Protein AF-A0A7S2QQF7-F1 (afdb_monomer)

Sequence (157 aa):
SMPRIIRGVLKKWVRVYDSTFGPHSSVRQFATDMGVDKMAQTPANVYFGEVDPRMNNKFVTEIVSSFNRINYGQDDRIQAFVTSISLAGMAIVGDVFSVKGGNFKVPEGIIHHSVDSIRLGSRVTNVVALDSCVGDPTRFRVYHRNEDEDSNTHSDT

Nearest PDB structures (foldseek):
  2fdo-assembly1_A  TM=2.822E-01  e=2.100E+00  Archaeoglobus fulgidus DSM 4304
  6yny-assembly1_G  TM=1.575E-01  e=9.968E+00  Tetrahymena thermophila

Structure (mmCIF, N/CA/C/O backbone):
data_AF-A0A7S2QQF7-F1
#
_entry.id   AF-A0A7S2QQF7-F1
#
loop_
_atom_site.group_PDB
_atom_site.id
_atom_site.type_symbol
_atom_site.label_atom_id
_atom_site.label_alt_id
_atom_site.label_comp_id
_atom_site.label_asym_id
_atom_site.label_entity_id
_atom_site.label_seq_id
_atom_site.pdbx_PDB_ins_code
_atom_site.Cartn_x
_atom_site.Cartn_y
_atom_site.Cartn_z
_atom_site.occupancy
_atom_site.B_iso_or_equiv
_atom_site.auth_seq_id
_atom_site.auth_comp_id
_atom_site.auth_asym_id
_atom_site.auth_atom_id
_atom_site.pdbx_PDB_model_num
ATOM 1 N N . SER A 1 1 ? 16.279 -2.033 -17.493 1.00 74.00 1 SER A N 1
ATOM 2 C CA . SER A 1 1 ? 14.893 -2.016 -17.977 1.00 74.00 1 SER A CA 1
ATOM 3 C C . SER A 1 1 ? 13.959 -1.978 -16.786 1.00 74.00 1 SER A C 1
ATOM 5 O O . SER A 1 1 ? 14.256 -2.573 -15.751 1.00 74.00 1 SER A O 1
ATOM 7 N N . MET A 1 2 ? 12.831 -1.296 -16.940 1.00 79.31 2 MET A N 1
ATOM 8 C CA . MET A 1 2 ? 11.836 -1.084 -15.889 1.00 79.31 2 MET A CA 1
ATOM 9 C C . MET A 1 2 ? 11.294 -2.368 -15.241 1.00 79.31 2 MET A C 1
ATOM 11 O O . MET A 1 2 ? 11.315 -2.441 -14.012 1.00 79.31 2 MET A O 1
ATOM 15 N N . PRO A 1 3 ? 10.932 -3.433 -15.993 1.00 82.56 3 PRO A N 1
ATOM 16 C CA . PRO A 1 3 ? 10.431 -4.663 -15.373 1.00 82.56 3 PRO A CA 1
ATOM 17 C C . PRO A 1 3 ? 11.457 -5.324 -14.444 1.00 82.56 3 PRO A C 1
ATOM 19 O O . PRO A 1 3 ? 11.090 -5.937 -13.447 1.00 82.56 3 PRO A O 1
ATOM 22 N N . ARG A 1 4 ? 12.760 -5.175 -14.732 1.00 85.12 4 ARG A N 1
ATOM 23 C CA . ARG A 1 4 ? 13.837 -5.684 -13.868 1.00 85.12 4 ARG A CA 1
ATOM 24 C C . ARG A 1 4 ? 13.885 -4.940 -12.532 1.00 85.12 4 ARG A C 1
ATOM 26 O O . ARG A 1 4 ? 14.070 -5.583 -11.504 1.00 85.12 4 ARG A O 1
ATOM 33 N N . ILE A 1 5 ? 13.725 -3.614 -12.554 1.00 83.19 5 ILE A N 1
ATOM 34 C CA . ILE A 1 5 ? 13.720 -2.771 -11.349 1.00 83.19 5 ILE A CA 1
ATOM 35 C C . ILE A 1 5 ? 12.500 -3.118 -10.490 1.00 83.19 5 ILE A C 1
ATOM 37 O O . ILE A 1 5 ? 12.666 -3.475 -9.326 1.00 83.19 5 ILE A O 1
ATOM 41 N N . ILE A 1 6 ? 11.304 -3.129 -11.090 1.00 85.50 6 ILE A N 1
ATOM 42 C CA . ILE A 1 6 ? 10.045 -3.460 -10.403 1.00 85.50 6 ILE A CA 1
ATOM 43 C C . ILE A 1 6 ? 10.118 -4.860 -9.786 1.00 85.50 6 ILE A C 1
ATOM 45 O O . ILE A 1 6 ? 9.844 -5.034 -8.602 1.00 85.50 6 ILE A O 1
ATOM 49 N N . ARG A 1 7 ? 10.573 -5.867 -10.545 1.00 86.62 7 ARG A N 1
ATOM 50 C CA . ARG A 1 7 ? 10.732 -7.238 -10.034 1.00 86.62 7 ARG A CA 1
ATOM 51 C C . ARG A 1 7 ? 11.718 -7.315 -8.867 1.00 86.62 7 ARG A C 1
ATOM 53 O O . ARG A 1 7 ? 11.513 -8.106 -7.952 1.00 86.62 7 ARG A O 1
ATOM 60 N N . GLY A 1 8 ? 12.783 -6.514 -8.892 1.00 87.44 8 GLY A N 1
ATOM 61 C CA . GLY A 1 8 ? 13.729 -6.410 -7.782 1.00 87.44 8 GLY A CA 1
ATOM 62 C C . GLY A 1 8 ? 13.079 -5.861 -6.511 1.00 87.44 8 GLY A C 1
ATOM 63 O O . GLY A 1 8 ? 13.292 -6.417 -5.436 1.00 87.44 8 GLY A O 1
ATOM 64 N N . VAL A 1 9 ? 12.250 -4.822 -6.638 1.00 85.81 9 VAL A N 1
ATOM 65 C CA . VAL A 1 9 ? 11.489 -4.252 -5.514 1.00 85.81 9 VAL A CA 1
ATOM 66 C C . VAL A 1 9 ? 10.456 -5.244 -4.989 1.00 85.81 9 VAL A C 1
ATOM 68 O O . VAL A 1 9 ? 10.407 -5.471 -3.787 1.00 85.81 9 VAL A O 1
ATOM 71 N N . LEU A 1 10 ? 9.697 -5.907 -5.863 1.00 83.81 10 LEU A N 1
ATOM 72 C CA . LEU A 1 10 ? 8.701 -6.901 -5.454 1.00 83.81 10 LEU A CA 1
ATOM 73 C C . LEU A 1 10 ? 9.315 -8.075 -4.694 1.00 83.81 10 LEU A C 1
ATOM 75 O O . LEU A 1 10 ? 8.786 -8.485 -3.666 1.00 83.81 10 LEU A O 1
ATOM 79 N N . LYS A 1 11 ? 10.468 -8.581 -5.145 1.00 85.88 11 LYS A N 1
ATOM 80 C CA . LYS A 1 11 ? 11.198 -9.626 -4.414 1.00 85.88 11 LYS A CA 1
ATOM 81 C C . LYS A 1 11 ? 11.597 -9.182 -3.007 1.00 85.88 11 LYS A C 1
ATOM 83 O O . LYS A 1 11 ? 11.577 -10.000 -2.098 1.00 85.88 11 LYS A O 1
ATOM 88 N N . LYS A 1 12 ? 11.960 -7.908 -2.826 1.00 86.12 12 LYS A N 1
ATOM 89 C CA . LYS A 1 12 ? 12.246 -7.339 -1.501 1.00 86.12 12 LYS A CA 1
ATOM 90 C C . LYS A 1 12 ? 10.967 -7.184 -0.678 1.00 86.12 12 LYS A C 1
ATOM 92 O O . LYS A 1 12 ? 10.967 -7.560 0.482 1.00 86.12 12 LYS A O 1
ATOM 97 N N . TRP A 1 13 ? 9.884 -6.709 -1.292 1.00 83.25 13 TRP A N 1
ATOM 98 C CA . TRP A 1 13 ? 8.594 -6.498 -0.634 1.00 83.25 13 TRP A CA 1
ATOM 99 C C . TRP A 1 13 ? 7.966 -7.792 -0.114 1.00 83.25 13 TRP A C 1
ATOM 101 O O . TRP A 1 13 ? 7.493 -7.835 1.011 1.00 83.25 13 TRP A O 1
ATOM 111 N N . VAL A 1 14 ? 8.013 -8.880 -0.887 1.00 82.00 14 VAL A N 1
ATOM 112 C CA . VAL A 1 14 ? 7.451 -10.174 -0.459 1.00 82.00 14 VAL A CA 1
ATOM 113 C C . VAL A 1 14 ? 8.133 -10.706 0.806 1.00 82.00 14 VAL A C 1
ATOM 115 O O . VAL A 1 14 ? 7.477 -11.362 1.611 1.00 82.00 14 VAL A O 1
ATOM 118 N N . ARG A 1 15 ? 9.412 -10.370 1.038 1.00 83.25 15 ARG A N 1
ATOM 119 C CA . ARG A 1 15 ? 10.123 -10.754 2.271 1.00 83.25 15 ARG A CA 1
ATOM 120 C C . ARG A 1 15 ? 9.499 -10.155 3.527 1.00 83.25 15 ARG A C 1
ATOM 122 O O . ARG A 1 15 ? 9.709 -10.712 4.589 1.00 83.25 15 ARG A O 1
ATOM 129 N N . VAL A 1 16 ? 8.715 -9.082 3.421 1.00 83.44 16 VAL A N 1
ATOM 130 C CA . VAL A 1 16 ? 8.013 -8.491 4.572 1.00 83.44 16 VAL A CA 1
ATOM 131 C C . VAL A 1 16 ? 7.034 -9.479 5.214 1.00 83.44 16 VAL A C 1
ATOM 133 O O . VAL A 1 16 ? 6.786 -9.397 6.411 1.00 83.44 16 VAL A O 1
ATOM 136 N N . TYR A 1 17 ? 6.507 -10.433 4.443 1.00 79.44 17 TYR A N 1
ATOM 137 C CA . TYR A 1 17 ? 5.614 -11.477 4.952 1.00 79.44 17 TYR A CA 1
ATOM 138 C C . TYR A 1 17 ? 6.355 -12.697 5.514 1.00 79.44 17 TYR A C 1
ATOM 140 O O . TYR A 1 17 ? 5.716 -13.616 6.023 1.00 79.44 17 TYR A O 1
ATOM 148 N N . ASP A 1 18 ? 7.685 -12.732 5.422 1.00 81.94 18 ASP A N 1
ATOM 149 C CA . ASP A 1 18 ? 8.484 -13.760 6.075 1.00 81.94 18 ASP A CA 1
ATOM 150 C C . ASP A 1 18 ? 8.500 -13.491 7.586 1.00 81.94 18 ASP A C 1
ATOM 152 O O . ASP A 1 18 ? 8.846 -12.395 8.032 1.00 81.94 18 ASP A O 1
ATOM 156 N N . SER A 1 19 ? 8.162 -14.503 8.390 1.00 70.69 19 SER A N 1
ATOM 157 C CA . SER A 1 19 ? 8.188 -14.417 9.856 1.00 70.69 19 SER A CA 1
ATOM 158 C C . SER A 1 19 ? 9.553 -13.999 10.417 1.00 70.69 19 SER A C 1
ATOM 160 O O . SER A 1 19 ? 9.625 -13.470 11.523 1.00 70.69 19 SER A O 1
ATOM 162 N N . THR A 1 20 ? 10.632 -14.216 9.659 1.00 77.69 20 THR A N 1
ATOM 163 C CA . THR A 1 20 ? 11.998 -13.822 10.027 1.00 77.69 20 THR A CA 1
ATOM 164 C C . THR A 1 20 ? 12.308 -12.349 9.761 1.00 77.69 20 THR A C 1
ATOM 166 O O . THR A 1 20 ? 13.295 -11.844 10.292 1.00 77.69 20 THR A O 1
ATOM 169 N N . PHE A 1 21 ? 11.483 -11.642 8.978 1.00 80.94 21 PHE A N 1
ATOM 170 C CA . PHE A 1 21 ? 11.673 -10.215 8.705 1.00 80.94 21 PHE A CA 1
ATOM 171 C C . PHE A 1 21 ? 11.307 -9.347 9.916 1.00 80.94 21 PHE A C 1
ATOM 173 O O . PHE A 1 21 ? 11.919 -8.308 10.132 1.00 80.94 21 PHE A O 1
ATOM 180 N N . GLY A 1 22 ? 10.385 -9.825 10.755 1.00 75.81 22 GLY A N 1
ATOM 181 C CA . GLY A 1 22 ? 10.141 -9.291 12.092 1.00 75.81 22 GLY A CA 1
ATOM 182 C C . GLY A 1 22 ? 9.533 -7.878 12.151 1.00 75.81 22 GLY A C 1
ATOM 183 O O . GLY A 1 22 ? 9.408 -7.166 11.149 1.00 75.81 22 GLY A O 1
ATOM 184 N N . PRO A 1 23 ? 9.095 -7.451 13.346 1.00 82.44 23 PRO A N 1
ATOM 185 C CA . PRO A 1 23 ? 8.610 -6.095 13.565 1.00 82.44 23 PRO A CA 1
ATOM 186 C C . PRO A 1 23 ? 9.766 -5.089 13.519 1.00 82.44 23 PRO A C 1
ATOM 188 O O . PRO A 1 23 ? 10.875 -5.376 13.963 1.00 82.44 23 PRO A O 1
ATOM 191 N N . HIS A 1 24 ? 9.489 -3.879 13.035 1.00 85.31 24 HIS A N 1
ATOM 192 C CA . HIS A 1 24 ? 10.469 -2.794 12.972 1.00 85.31 24 HIS A CA 1
ATOM 193 C C . HIS A 1 24 ? 10.048 -1.651 13.891 1.00 85.31 24 HIS A C 1
ATOM 195 O O . HIS A 1 24 ? 8.869 -1.311 13.976 1.00 85.31 24 HIS A O 1
ATOM 201 N N . SER A 1 25 ? 11.022 -1.027 14.553 1.00 84.94 25 SER A N 1
ATOM 202 C CA . SER A 1 25 ? 10.768 0.078 15.489 1.00 84.94 25 SER A CA 1
ATOM 203 C C . SER A 1 25 ? 10.483 1.412 14.789 1.00 84.94 25 SER A C 1
ATOM 205 O O . SER A 1 25 ? 9.966 2.345 15.399 1.00 84.94 25 SER A O 1
ATOM 207 N N . SER A 1 26 ? 10.826 1.523 13.501 1.00 88.44 26 SER A N 1
ATOM 208 C CA . SER A 1 26 ? 10.590 2.722 12.700 1.00 88.44 26 SER A CA 1
ATOM 209 C C . SER A 1 26 ? 10.517 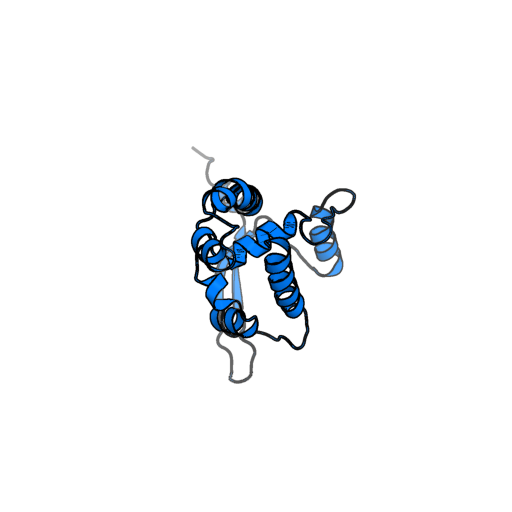2.418 11.204 1.00 88.44 26 SER A C 1
ATOM 211 O O . SER A 1 26 ? 11.091 1.444 10.714 1.00 88.44 26 SER A O 1
ATOM 213 N N . VAL A 1 27 ? 9.876 3.322 10.458 1.00 86.56 27 VAL A N 1
ATOM 214 C CA . VAL A 1 27 ? 9.810 3.274 8.986 1.00 86.56 27 VAL A CA 1
ATOM 215 C C . VAL A 1 27 ? 11.203 3.347 8.352 1.00 86.56 27 VAL A C 1
ATOM 217 O O . VAL A 1 27 ? 11.447 2.711 7.331 1.00 86.56 27 VAL A O 1
ATOM 220 N N . ARG A 1 28 ? 12.135 4.094 8.961 1.00 87.94 28 ARG A N 1
ATOM 221 C CA . ARG A 1 28 ? 13.520 4.186 8.479 1.00 87.94 28 ARG A CA 1
ATOM 222 C C . ARG A 1 28 ? 14.229 2.842 8.602 1.00 87.94 28 ARG A C 1
ATOM 224 O O . ARG A 1 28 ? 14.787 2.382 7.620 1.00 87.94 28 ARG A O 1
ATOM 231 N N . GLN A 1 29 ? 14.152 2.206 9.772 1.00 88.44 29 GLN A N 1
ATOM 232 C CA . GLN A 1 29 ? 14.749 0.886 9.980 1.00 88.44 29 GLN A CA 1
ATOM 233 C C . GLN A 1 29 ? 14.199 -0.126 8.965 1.00 88.44 29 GLN A C 1
ATOM 235 O O . GLN A 1 29 ? 14.963 -0.804 8.293 1.00 88.44 29 GLN A O 1
ATOM 240 N N . PHE A 1 30 ? 12.880 -0.133 8.763 1.00 89.56 30 PHE A N 1
ATOM 241 C CA . PHE A 1 30 ? 12.229 -0.962 7.749 1.00 89.56 30 PHE A CA 1
ATOM 242 C C . PHE A 1 30 ? 12.750 -0.711 6.323 1.00 89.56 30 PHE A C 1
ATOM 244 O O . PHE A 1 30 ? 13.043 -1.653 5.586 1.00 89.56 30 PHE A O 1
ATOM 251 N N . ALA A 1 31 ? 12.898 0.554 5.917 1.00 89.19 31 ALA A N 1
ATOM 252 C CA . ALA A 1 31 ? 13.424 0.897 4.596 1.00 89.19 31 ALA A CA 1
ATOM 253 C C . ALA A 1 31 ? 14.890 0.462 4.418 1.00 89.19 31 ALA A C 1
ATOM 255 O O . ALA A 1 31 ? 15.260 0.002 3.328 1.00 89.19 31 ALA A O 1
ATOM 256 N N . THR A 1 32 ? 15.691 0.552 5.482 1.00 90.50 32 THR A N 1
ATOM 257 C CA . THR A 1 32 ? 17.076 0.071 5.525 1.00 90.50 32 THR A CA 1
ATOM 258 C C . THR A 1 32 ? 17.165 -1.439 5.418 1.00 90.50 32 THR A C 1
ATOM 260 O O . THR A 1 32 ? 17.874 -1.939 4.543 1.00 90.50 32 THR A O 1
ATOM 263 N N . ASP A 1 33 ? 16.382 -2.172 6.201 1.00 89.06 33 ASP A N 1
ATOM 264 C CA . ASP A 1 33 ? 16.420 -3.636 6.232 1.00 89.06 33 ASP A CA 1
ATOM 265 C C . ASP A 1 33 ? 15.888 -4.253 4.923 1.00 89.06 33 ASP A C 1
ATOM 267 O O . ASP A 1 33 ? 16.381 -5.279 4.441 1.00 89.06 33 ASP A O 1
ATOM 271 N N . MET A 1 34 ? 14.950 -3.574 4.251 1.00 88.19 34 MET A N 1
ATOM 272 C CA . MET A 1 34 ? 14.542 -3.913 2.881 1.00 88.19 34 MET A CA 1
ATOM 273 C C . MET A 1 34 ? 15.560 -3.487 1.806 1.00 88.19 34 MET A C 1
ATOM 275 O O . MET A 1 34 ? 15.462 -3.912 0.647 1.00 88.19 34 MET A O 1
ATOM 279 N N . GLY A 1 35 ? 16.522 -2.625 2.139 1.00 90.25 35 GLY A N 1
ATOM 280 C CA . GLY A 1 35 ? 17.480 -2.049 1.199 1.00 90.25 35 GLY A CA 1
ATOM 281 C C . GLY A 1 35 ? 16.810 -1.174 0.137 1.00 90.25 35 GLY A C 1
ATOM 282 O O . GLY A 1 35 ? 17.123 -1.299 -1.054 1.00 90.25 35 GLY A O 1
ATOM 283 N N . VAL A 1 36 ? 15.838 -0.351 0.541 1.00 91.06 36 VAL A N 1
ATOM 284 C CA . VAL A 1 36 ? 15.094 0.579 -0.330 1.00 91.06 36 VAL A CA 1
ATOM 285 C C . VAL A 1 36 ? 15.209 2.042 0.103 1.00 91.06 36 VAL A C 1
ATOM 287 O O . VAL A 1 36 ? 14.547 2.885 -0.493 1.00 91.06 36 VAL A O 1
ATOM 290 N N . ASP A 1 37 ? 16.066 2.373 1.073 1.00 92.88 37 ASP A N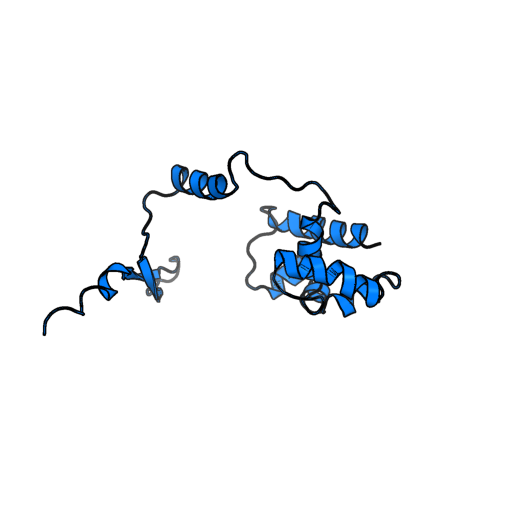 1
ATOM 291 C CA . ASP A 1 37 ? 16.232 3.737 1.606 1.00 92.88 37 ASP A CA 1
ATOM 292 C C . ASP A 1 37 ? 16.316 4.821 0.534 1.00 92.88 37 ASP A C 1
ATOM 294 O O . ASP A 1 37 ? 15.550 5.782 0.558 1.00 92.88 37 ASP A O 1
ATOM 298 N N . LYS A 1 38 ? 17.211 4.643 -0.447 1.00 93.06 38 LYS A N 1
ATOM 299 C CA . LYS A 1 38 ? 17.376 5.614 -1.535 1.00 93.06 38 LYS A CA 1
ATOM 300 C C . LYS A 1 38 ? 16.067 5.795 -2.310 1.00 93.06 38 LYS A C 1
ATOM 302 O O . LYS A 1 38 ? 15.660 6.913 -2.585 1.00 93.06 38 LYS A O 1
ATOM 307 N N . MET A 1 39 ? 15.358 4.708 -2.606 1.00 93.19 39 MET A N 1
ATOM 308 C CA . MET A 1 39 ? 14.074 4.771 -3.313 1.00 93.19 39 MET A CA 1
ATOM 309 C C . MET A 1 39 ? 12.970 5.420 -2.476 1.00 93.19 39 MET A C 1
ATOM 311 O O . MET A 1 39 ? 12.092 6.079 -3.026 1.00 93.19 39 MET A O 1
ATOM 315 N N . ALA A 1 40 ? 12.995 5.213 -1.160 1.00 93.00 40 ALA A N 1
ATOM 316 C CA . ALA A 1 40 ? 12.037 5.789 -0.226 1.00 93.00 40 ALA A CA 1
ATOM 317 C C . ALA A 1 40 ? 12.276 7.290 0.012 1.00 93.00 40 ALA A C 1
ATOM 319 O O . ALA A 1 40 ? 11.379 7.976 0.487 1.00 93.00 40 ALA A O 1
ATOM 320 N N . GLN A 1 41 ? 13.459 7.808 -0.324 1.00 93.38 41 GLN A N 1
ATOM 321 C CA . GLN A 1 41 ? 13.837 9.209 -0.105 1.00 93.38 41 GLN A CA 1
ATOM 322 C C . GLN A 1 41 ? 13.966 10.021 -1.402 1.00 93.38 41 GLN A C 1
ATOM 324 O O . GLN A 1 41 ? 14.020 11.247 -1.350 1.00 93.38 41 GLN A O 1
ATOM 329 N N . THR A 1 42 ? 14.006 9.372 -2.569 1.00 94.56 42 THR A N 1
ATOM 330 C CA . THR A 1 42 ? 14.187 10.039 -3.866 1.00 94.56 42 THR A CA 1
ATOM 331 C C . THR A 1 42 ? 12.894 10.010 -4.694 1.00 94.56 42 THR A C 1
ATOM 333 O O . THR A 1 42 ? 12.291 8.940 -4.826 1.00 94.56 42 THR A O 1
ATOM 336 N N . PRO A 1 43 ? 12.470 11.141 -5.293 1.00 93.75 43 PRO A N 1
ATOM 337 C CA . PRO A 1 43 ? 11.376 11.176 -6.267 1.00 93.75 43 PRO A CA 1
ATOM 338 C C . PRO A 1 43 ? 11.593 10.209 -7.438 1.00 93.75 43 PRO A C 1
ATOM 340 O O . PRO A 1 43 ? 12.730 9.969 -7.854 1.00 93.75 43 PRO A O 1
ATOM 343 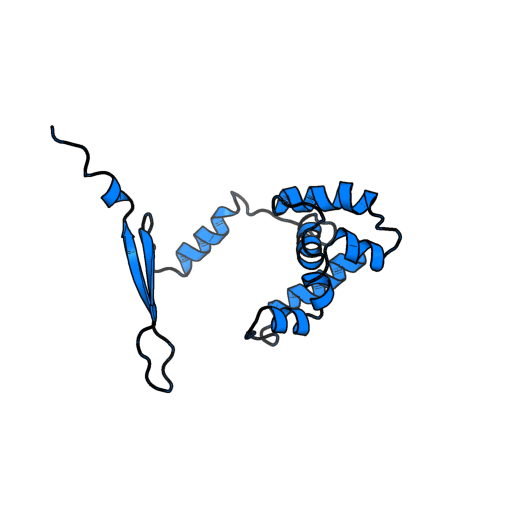N N . ALA A 1 44 ? 10.514 9.652 -7.988 1.00 91.56 44 ALA A N 1
ATOM 344 C CA . ALA A 1 44 ? 10.598 8.631 -9.032 1.00 91.56 44 ALA A CA 1
ATOM 345 C C . ALA A 1 44 ? 11.253 9.138 -10.322 1.00 91.56 44 ALA A C 1
ATOM 347 O O . ALA A 1 44 ? 12.098 8.442 -10.888 1.00 91.56 44 ALA A O 1
ATOM 348 N N . ASN A 1 45 ? 10.916 10.355 -10.752 1.00 89.19 45 ASN A N 1
ATOM 349 C CA . ASN A 1 45 ? 11.525 11.005 -11.915 1.00 89.19 45 ASN A CA 1
ATOM 350 C C . ASN A 1 45 ? 13.049 11.165 -11.797 1.00 89.19 45 ASN A C 1
ATOM 352 O O . ASN A 1 45 ? 13.761 10.961 -12.777 1.00 89.19 45 ASN A O 1
ATOM 356 N N . VAL A 1 46 ? 13.560 11.439 -10.597 1.00 91.31 46 VAL A N 1
ATOM 357 C CA . VAL A 1 46 ? 15.002 11.520 -10.334 1.00 91.31 46 VAL A CA 1
ATOM 358 C C . VAL A 1 46 ? 15.616 10.122 -10.276 1.00 91.31 46 VAL A C 1
ATOM 360 O O . VAL A 1 46 ? 16.526 9.806 -11.041 1.00 91.31 46 VAL A O 1
ATOM 363 N N . TYR A 1 47 ? 15.096 9.252 -9.407 1.00 91.94 47 TYR A N 1
ATOM 364 C CA . TYR A 1 47 ? 15.694 7.941 -9.150 1.00 91.94 47 TYR A CA 1
ATOM 365 C C . TYR A 1 47 ? 15.772 7.078 -10.414 1.00 91.94 47 TYR A C 1
ATOM 367 O O . TYR A 1 47 ? 16.778 6.419 -10.671 1.00 91.94 47 TYR A O 1
ATOM 375 N N . PHE A 1 48 ? 14.712 7.059 -11.219 1.00 88.56 48 PHE A N 1
ATOM 376 C CA . PHE A 1 48 ? 14.676 6.225 -12.413 1.00 88.56 48 PHE A CA 1
ATOM 377 C C . PHE A 1 48 ? 15.584 6.731 -13.530 1.00 88.56 48 PHE A C 1
ATOM 379 O O . PHE A 1 48 ? 16.218 5.902 -14.186 1.00 88.56 48 PHE A O 1
ATOM 386 N N . GLY A 1 49 ? 15.710 8.052 -13.688 1.00 86.94 49 GLY A N 1
ATOM 387 C CA . GLY A 1 49 ? 16.676 8.647 -14.609 1.00 86.94 49 GLY A CA 1
ATOM 388 C C . GLY A 1 49 ? 18.124 8.314 -14.236 1.00 86.94 49 GLY A C 1
ATOM 389 O O . GLY A 1 49 ? 18.934 8.038 -15.118 1.00 86.94 49 GLY A O 1
ATOM 390 N N . GLU A 1 50 ? 18.442 8.255 -12.936 1.00 89.19 50 GLU A N 1
ATOM 391 C CA . GLU A 1 50 ? 19.767 7.841 -12.447 1.00 89.19 50 GLU A CA 1
ATOM 392 C C . GLU A 1 50 ? 20.061 6.351 -12.687 1.00 89.19 50 GLU A C 1
ATOM 394 O O . GLU A 1 50 ? 21.200 5.973 -12.957 1.00 89.19 50 GLU A O 1
ATOM 399 N N . VAL A 1 51 ? 19.052 5.483 -12.551 1.00 87.12 51 VAL A N 1
ATOM 400 C CA . VAL A 1 51 ? 19.238 4.021 -12.584 1.00 87.12 51 VAL A CA 1
ATOM 401 C C . VAL A 1 51 ? 19.230 3.445 -14.003 1.00 87.12 51 VAL A C 1
ATOM 403 O O . VAL A 1 51 ? 19.871 2.419 -14.254 1.00 87.12 51 VAL A O 1
ATOM 406 N N . ASP A 1 52 ? 18.501 4.050 -14.939 1.00 85.19 52 ASP A N 1
ATOM 407 C CA . ASP A 1 52 ? 18.486 3.629 -16.341 1.00 85.19 52 ASP A CA 1
ATOM 408 C C . ASP A 1 52 ? 18.301 4.860 -17.246 1.00 85.19 52 ASP A C 1
ATOM 410 O O . ASP A 1 52 ? 17.192 5.382 -17.321 1.00 85.19 52 ASP A O 1
ATOM 414 N N . PRO A 1 53 ? 19.328 5.294 -18.003 1.00 81.50 53 PRO A N 1
ATOM 415 C CA . PRO A 1 53 ? 19.231 6.463 -18.886 1.00 81.50 53 PRO A CA 1
ATOM 416 C C . PRO A 1 53 ? 18.113 6.380 -19.939 1.00 81.50 53 PRO A C 1
ATOM 418 O O . PRO A 1 53 ? 17.710 7.393 -20.507 1.00 81.50 53 PRO A O 1
ATOM 421 N N . ARG A 1 54 ? 17.592 5.174 -20.218 1.00 79.44 54 ARG A N 1
ATOM 422 C CA . ARG A 1 54 ? 16.440 4.969 -21.116 1.00 79.44 54 ARG A CA 1
ATOM 423 C C . ARG A 1 54 ? 15.108 5.358 -20.474 1.00 79.44 54 ARG A C 1
ATOM 425 O O . ARG A 1 54 ? 14.143 5.594 -21.193 1.00 79.44 54 ARG A O 1
ATOM 432 N N . MET A 1 55 ? 15.039 5.427 -19.146 1.00 79.88 55 MET A N 1
ATOM 433 C CA . MET A 1 55 ? 13.897 5.951 -18.391 1.00 79.88 55 MET A CA 1
ATOM 434 C C . MET A 1 55 ? 14.017 7.473 -18.302 1.00 79.88 55 MET A C 1
ATOM 436 O O . MET A 1 55 ? 14.100 8.051 -17.223 1.00 79.88 55 MET A O 1
ATOM 440 N N . ASN A 1 56 ? 14.072 8.115 -19.469 1.00 74.75 56 ASN A N 1
ATOM 441 C CA . ASN A 1 56 ? 14.144 9.565 -19.558 1.00 74.75 56 ASN A CA 1
ATOM 442 C C . ASN A 1 56 ? 12.888 10.218 -18.951 1.00 74.75 56 ASN A C 1
ATOM 444 O O . ASN A 1 56 ? 11.838 9.582 -18.812 1.00 74.75 56 ASN A O 1
ATOM 448 N N . ASN A 1 57 ? 12.990 11.510 -18.630 1.00 75.12 57 ASN A N 1
ATOM 449 C CA . ASN A 1 57 ? 11.906 12.258 -17.991 1.00 75.12 57 ASN A CA 1
ATOM 450 C C . ASN A 1 57 ? 10.581 12.151 -18.752 1.00 75.12 57 ASN A C 1
ATOM 452 O O . ASN A 1 57 ? 9.540 12.056 -18.122 1.00 75.12 57 ASN A O 1
ATOM 456 N N . LYS A 1 58 ? 10.600 12.093 -20.089 1.00 82.62 58 LYS A N 1
ATOM 457 C CA . LYS A 1 58 ? 9.370 11.975 -20.880 1.00 82.62 58 LYS A CA 1
ATOM 458 C C . LYS A 1 58 ? 8.652 10.650 -20.623 1.00 82.62 58 LYS A C 1
ATOM 460 O O . LYS A 1 58 ? 7.457 10.653 -20.354 1.00 82.62 58 LYS A O 1
ATOM 465 N N . PHE A 1 59 ? 9.381 9.531 -20.647 1.00 80.44 59 PHE A N 1
ATOM 466 C CA . PHE A 1 59 ? 8.806 8.227 -20.323 1.00 80.44 59 PHE A CA 1
ATOM 467 C C . PHE A 1 59 ? 8.212 8.230 -18.909 1.00 80.44 59 PHE A C 1
ATOM 469 O O . PHE A 1 59 ? 7.090 7.771 -18.706 1.00 80.44 59 PHE A O 1
ATOM 476 N N . VAL A 1 60 ? 8.966 8.732 -17.925 1.00 80.12 60 VAL A N 1
ATOM 477 C CA . VAL A 1 60 ? 8.516 8.735 -16.528 1.00 80.12 60 VAL A CA 1
ATOM 478 C C . VAL A 1 60 ? 7.283 9.628 -16.369 1.00 80.12 60 VAL A C 1
ATOM 480 O O . VAL A 1 60 ? 6.254 9.183 -15.867 1.00 80.12 60 VAL A O 1
ATOM 483 N N . THR A 1 61 ? 7.316 10.842 -16.901 1.00 83.12 61 THR A N 1
ATOM 484 C CA . THR A 1 61 ? 6.199 11.771 -16.773 1.00 83.12 61 THR A CA 1
ATOM 485 C C . THR A 1 61 ? 4.937 11.285 -17.487 1.00 83.12 61 THR A C 1
ATOM 487 O O . THR A 1 61 ? 3.856 11.425 -16.924 1.00 83.12 61 THR A O 1
ATOM 490 N N . GLU A 1 62 ? 5.028 10.684 -18.676 1.00 84.50 62 GLU A N 1
ATOM 491 C CA . GLU A 1 62 ? 3.839 10.265 -19.438 1.00 84.50 62 GLU A CA 1
ATOM 492 C C . GLU A 1 62 ? 3.280 8.915 -18.966 1.00 84.50 62 GLU A C 1
ATOM 494 O O . GLU A 1 62 ? 2.075 8.764 -18.750 1.00 84.50 62 GLU A O 1
ATOM 499 N N . ILE A 1 63 ? 4.151 7.923 -18.777 1.00 84.81 63 ILE A N 1
ATOM 500 C CA . ILE A 1 63 ? 3.734 6.555 -18.463 1.00 84.81 63 ILE A CA 1
ATOM 501 C C . ILE A 1 63 ? 3.589 6.390 -16.954 1.00 84.81 63 ILE A C 1
ATOM 503 O O . ILE A 1 63 ? 2.525 6.017 -16.470 1.00 84.81 63 ILE A O 1
ATOM 507 N N . VAL A 1 64 ? 4.628 6.710 -16.185 1.00 85.69 64 VAL A N 1
ATOM 508 C CA . VAL A 1 64 ? 4.662 6.421 -14.745 1.00 85.69 64 VAL A CA 1
ATOM 509 C C . VAL A 1 64 ? 3.684 7.303 -13.963 1.00 85.69 64 VAL A C 1
ATOM 511 O O . VAL A 1 64 ? 2.966 6.784 -13.105 1.00 85.69 64 VAL A O 1
ATOM 514 N N . SER A 1 65 ? 3.564 8.594 -14.298 1.00 90.19 65 SER A N 1
ATOM 515 C CA . SER A 1 65 ? 2.569 9.468 -13.652 1.00 90.19 65 SER A CA 1
ATOM 516 C C . SER A 1 65 ? 1.138 8.976 -13.849 1.00 90.19 65 SER A C 1
ATOM 518 O O . SER A 1 65 ? 0.326 9.103 -12.938 1.00 90.19 65 SER A O 1
ATOM 520 N N . SER A 1 66 ? 0.811 8.410 -15.015 1.00 88.62 66 SER A N 1
ATOM 521 C CA . SER A 1 66 ? -0.538 7.901 -15.292 1.00 88.62 66 SER A CA 1
ATOM 522 C C . SER A 1 66 ? -0.922 6.796 -14.305 1.00 88.62 66 SER A C 1
ATOM 524 O O . SER A 1 66 ? -2.023 6.805 -13.757 1.00 88.62 66 SER A O 1
ATOM 526 N N . PHE A 1 67 ? 0.010 5.898 -13.984 1.00 88.00 67 PHE A N 1
ATOM 527 C CA . PHE A 1 67 ? -0.233 4.822 -13.019 1.00 88.00 67 PHE A CA 1
ATOM 528 C C . PHE A 1 67 ? -0.264 5.306 -11.580 1.00 88.00 67 PHE A C 1
ATOM 530 O O . PHE A 1 67 ? -1.124 4.886 -10.809 1.00 88.00 67 PHE A O 1
ATOM 537 N N . ASN A 1 68 ? 0.620 6.234 -11.221 1.00 91.81 68 ASN A N 1
ATOM 538 C CA . ASN A 1 68 ? 0.574 6.853 -9.900 1.00 91.81 68 ASN A CA 1
ATOM 539 C C . ASN A 1 68 ? -0.746 7.599 -9.667 1.00 91.81 68 ASN A C 1
ATOM 541 O O . ASN A 1 68 ? -1.286 7.539 -8.564 1.00 91.81 68 ASN A O 1
ATOM 545 N N . ARG A 1 69 ? -1.326 8.223 -10.699 1.00 92.69 69 ARG A N 1
ATOM 546 C CA . ARG A 1 69 ? -2.639 8.874 -10.598 1.00 92.69 69 ARG A CA 1
ATOM 547 C C . ARG A 1 69 ? -3.769 7.871 -10.411 1.00 92.69 69 ARG A C 1
ATOM 549 O O . ARG A 1 69 ? -4.646 8.124 -9.595 1.00 92.69 69 ARG A O 1
ATOM 556 N N . ILE A 1 70 ? -3.725 6.740 -11.114 1.00 89.38 70 ILE A N 1
ATOM 557 C CA . ILE A 1 70 ? -4.724 5.671 -10.974 1.00 89.38 70 ILE A CA 1
ATOM 558 C C . ILE A 1 70 ? -4.686 5.056 -9.568 1.00 89.38 70 ILE A C 1
ATOM 560 O O . ILE A 1 70 ? -5.738 4.856 -8.971 1.00 89.38 70 ILE A O 1
ATOM 564 N N . ASN A 1 71 ? -3.496 4.776 -9.027 1.00 89.06 71 ASN A N 1
ATOM 565 C CA . ASN A 1 71 ? -3.364 4.112 -7.725 1.00 89.06 71 ASN A CA 1
ATOM 566 C C . ASN A 1 71 ? -3.468 5.071 -6.531 1.00 89.06 71 ASN A C 1
ATOM 568 O O . ASN A 1 71 ? -4.022 4.707 -5.497 1.00 89.06 71 ASN A O 1
ATOM 572 N N . TYR A 1 72 ? -2.905 6.275 -6.649 1.00 92.06 72 TYR A N 1
ATOM 573 C CA . TYR A 1 72 ? -2.651 7.159 -5.507 1.00 92.06 72 TYR A CA 1
ATOM 574 C C . TYR A 1 72 ? -3.070 8.616 -5.737 1.00 92.06 72 TYR A C 1
ATOM 576 O O . TYR A 1 72 ? -2.909 9.438 -4.840 1.00 92.06 72 TYR A O 1
ATOM 584 N N . GLY A 1 73 ? -3.577 8.977 -6.921 1.00 93.19 73 GLY A N 1
ATOM 585 C CA . GLY A 1 73 ? -3.928 10.366 -7.241 1.00 93.19 73 GLY A CA 1
ATOM 586 C C . GLY A 1 73 ? -2.729 11.324 -7.302 1.00 93.19 73 GLY A C 1
ATOM 587 O O . GLY A 1 73 ? -2.916 12.537 -7.254 1.00 93.19 73 GLY A O 1
ATOM 588 N N . GLN A 1 74 ? -1.502 10.802 -7.404 1.00 92.69 74 GLN A N 1
ATOM 589 C CA . GLN A 1 74 ? -0.252 11.574 -7.384 1.00 92.69 74 GLN A CA 1
ATOM 590 C C . GLN A 1 74 ? 0.538 11.396 -8.689 1.00 92.69 74 GLN A C 1
ATOM 592 O O . GLN A 1 74 ? 0.304 10.454 -9.439 1.00 92.69 74 GLN A O 1
ATOM 597 N N . ASP A 1 75 ? 1.452 12.318 -8.993 1.00 92.06 75 ASP A N 1
ATOM 598 C CA . ASP A 1 75 ? 2.294 12.272 -10.196 1.00 92.06 75 ASP A CA 1
ATOM 599 C C . ASP A 1 75 ? 3.630 11.526 -9.962 1.00 92.06 75 ASP A C 1
ATOM 601 O O . ASP A 1 75 ? 3.776 10.729 -9.030 1.00 92.06 75 ASP A O 1
ATOM 605 N N . ASP A 1 76 ? 4.609 11.727 -10.846 1.00 88.81 76 ASP A N 1
ATOM 606 C CA . ASP A 1 76 ? 5.948 11.129 -10.785 1.00 88.81 76 ASP A CA 1
ATOM 607 C C . ASP A 1 76 ? 6.898 11.775 -9.757 1.00 88.81 76 ASP A C 1
ATOM 609 O O . ASP A 1 76 ? 8.056 11.356 -9.638 1.00 88.81 76 ASP A O 1
ATOM 613 N N . ARG A 1 77 ? 6.426 12.760 -8.980 1.00 92.31 77 ARG A N 1
ATOM 614 C CA . ARG A 1 77 ? 7.194 13.385 -7.890 1.00 92.31 77 ARG A CA 1
ATOM 615 C C . ARG A 1 77 ? 7.066 12.643 -6.562 1.00 92.31 77 ARG A C 1
ATOM 617 O O . ARG A 1 77 ? 7.808 12.946 -5.628 1.00 92.31 77 ARG A O 1
ATOM 624 N N . ILE A 1 78 ? 6.164 11.664 -6.472 1.00 94.44 78 ILE A N 1
ATOM 625 C CA . ILE A 1 78 ? 6.130 10.721 -5.350 1.00 94.44 78 ILE A CA 1
ATOM 626 C C . ILE A 1 78 ? 7.431 9.898 -5.304 1.00 94.44 78 ILE A C 1
ATOM 628 O O . ILE A 1 78 ? 8.157 9.758 -6.291 1.00 94.44 78 ILE A O 1
ATOM 632 N N . GLN A 1 79 ? 7.732 9.328 -4.143 1.00 94.81 79 GLN A N 1
ATOM 633 C CA . GLN A 1 79 ? 8.918 8.518 -3.900 1.00 94.81 79 GLN A CA 1
ATOM 634 C C . GLN A 1 79 ? 9.001 7.331 -4.879 1.00 94.81 79 GLN A C 1
ATOM 636 O O . GLN A 1 79 ? 8.007 6.653 -5.176 1.00 94.81 79 GLN A O 1
ATOM 641 N N . ALA A 1 80 ? 10.212 7.035 -5.352 1.00 92.62 80 ALA A N 1
ATOM 642 C CA . ALA A 1 80 ? 10.485 5.968 -6.315 1.00 92.62 80 ALA A CA 1
ATOM 643 C C . ALA A 1 80 ? 10.074 4.582 -5.800 1.00 92.62 80 ALA A C 1
ATOM 645 O O . ALA A 1 80 ? 9.684 3.707 -6.580 1.00 92.62 80 ALA A O 1
ATOM 646 N N . PHE A 1 81 ? 10.134 4.384 -4.481 1.00 92.19 81 PHE A N 1
ATOM 647 C CA . PHE A 1 81 ? 9.661 3.163 -3.843 1.00 92.19 81 PHE A CA 1
ATOM 648 C C . PHE A 1 81 ? 8.154 2.968 -4.045 1.00 92.19 81 PHE A C 1
ATOM 650 O O . PHE A 1 81 ? 7.748 1.944 -4.589 1.00 92.19 81 PHE A O 1
ATOM 657 N N . VAL A 1 82 ? 7.337 3.973 -3.714 1.00 91.00 82 VAL A N 1
ATOM 658 C CA . VAL A 1 82 ? 5.871 3.914 -3.870 1.00 91.00 82 VAL A CA 1
ATOM 659 C C . VAL A 1 82 ? 5.485 3.751 -5.336 1.00 91.00 82 VAL A C 1
ATOM 661 O O . VAL A 1 82 ? 4.646 2.924 -5.682 1.00 91.00 82 VAL A O 1
ATOM 664 N N . THR A 1 83 ? 6.178 4.459 -6.223 1.00 91.31 83 THR A N 1
ATOM 665 C CA . THR A 1 83 ? 5.990 4.306 -7.668 1.00 91.31 83 THR A CA 1
ATOM 666 C C . THR A 1 83 ? 6.285 2.883 -8.147 1.00 91.31 83 THR A C 1
ATOM 668 O O . THR A 1 83 ? 5.580 2.346 -8.996 1.00 91.31 83 THR A O 1
ATOM 671 N N . SER A 1 84 ? 7.302 2.224 -7.593 1.00 89.81 84 SER A N 1
ATOM 672 C CA . SER A 1 84 ? 7.608 0.836 -7.957 1.00 89.81 84 SER A CA 1
ATOM 673 C C . SER A 1 84 ? 6.496 -0.132 -7.538 1.00 89.81 84 SER A C 1
ATOM 675 O O . SER A 1 84 ? 6.253 -1.106 -8.248 1.00 89.81 84 SER A O 1
ATOM 677 N N . ILE A 1 85 ? 5.798 0.153 -6.432 1.00 87.75 85 ILE A N 1
ATOM 678 C CA . ILE A 1 85 ? 4.603 -0.589 -6.003 1.00 87.75 85 ILE A CA 1
ATOM 679 C C . ILE A 1 85 ? 3.408 -0.280 -6.919 1.00 87.75 85 ILE A C 1
ATOM 681 O O . ILE A 1 85 ? 2.745 -1.209 -7.374 1.00 87.75 85 ILE A O 1
ATOM 685 N N . SER A 1 86 ? 3.194 0.990 -7.284 1.00 88.75 86 SER A N 1
ATOM 686 C CA . SER A 1 86 ? 2.177 1.415 -8.265 1.00 88.75 86 SER A CA 1
ATOM 687 C C . SER A 1 86 ? 2.279 0.625 -9.577 1.00 88.75 86 SER A C 1
ATOM 689 O O . SER A 1 86 ? 1.299 0.070 -10.074 1.00 88.75 86 SER A O 1
ATOM 691 N N . LEU A 1 87 ? 3.500 0.510 -10.111 1.00 87.12 87 LEU A N 1
ATOM 692 C CA . LEU A 1 87 ? 3.775 -0.174 -11.376 1.00 87.12 87 LEU A CA 1
ATOM 693 C C . LEU A 1 87 ? 3.664 -1.705 -11.278 1.00 87.12 87 LEU A C 1
ATOM 695 O O . LEU A 1 87 ? 3.477 -2.372 -12.296 1.00 87.12 87 LEU A O 1
ATOM 699 N N . ALA A 1 88 ? 3.768 -2.285 -10.079 1.00 82.62 88 ALA A N 1
ATOM 700 C CA . ALA A 1 88 ? 3.547 -3.716 -9.891 1.00 82.62 88 ALA A CA 1
ATOM 701 C C . ALA A 1 88 ? 2.085 -4.112 -10.148 1.00 82.62 88 ALA A C 1
ATOM 703 O O . ALA A 1 88 ? 1.833 -5.152 -10.753 1.00 82.62 88 ALA A O 1
ATOM 704 N N . GLY A 1 89 ? 1.134 -3.253 -9.766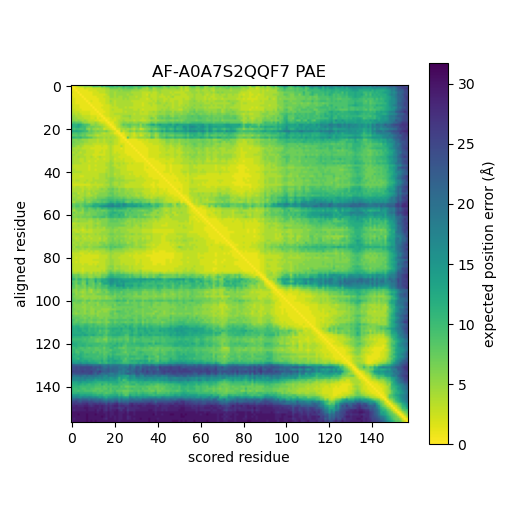 1.00 73.44 89 GLY A N 1
ATOM 705 C CA . GLY A 1 89 ? -0.303 -3.460 -9.980 1.00 73.44 89 GLY A CA 1
ATOM 706 C C . GLY A 1 89 ? -0.749 -3.402 -11.445 1.00 73.44 89 GLY A C 1
ATOM 707 O O . GLY A 1 89 ? -1.917 -3.612 -11.742 1.00 73.44 89 GLY A O 1
ATOM 708 N N . MET A 1 90 ? 0.161 -3.136 -12.380 1.00 73.75 90 MET A N 1
ATOM 709 C CA . MET A 1 90 ? -0.148 -3.082 -13.808 1.00 73.75 90 MET A CA 1
ATOM 710 C C . MET A 1 90 ? -0.033 -4.423 -14.542 1.00 73.75 90 MET A C 1
ATOM 712 O O . MET A 1 90 ? -0.083 -4.447 -15.770 1.00 73.75 90 MET A O 1
ATOM 716 N N . ALA A 1 91 ? 0.242 -5.520 -13.834 1.00 66.00 91 ALA A N 1
ATOM 717 C CA . ALA A 1 91 ? 0.614 -6.797 -14.449 1.00 66.00 91 A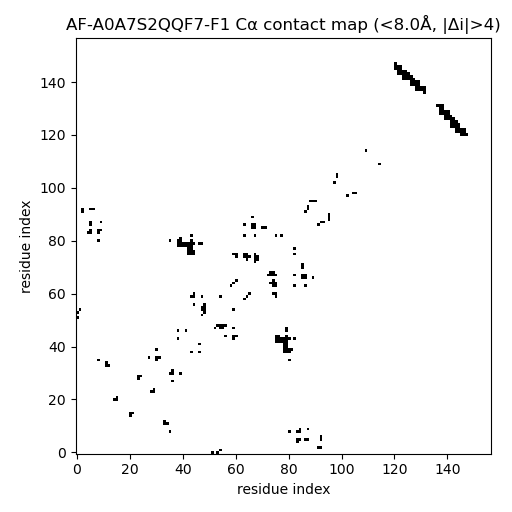LA A CA 1
ATOM 718 C C . ALA A 1 91 ? 1.864 -6.719 -15.364 1.00 66.00 91 ALA A C 1
ATOM 720 O O . ALA A 1 91 ? 2.126 -7.607 -16.171 1.00 66.00 91 ALA A O 1
ATOM 721 N N . ILE A 1 92 ? 2.712 -5.684 -15.209 1.00 68.56 92 ILE A N 1
ATOM 722 C CA . ILE A 1 92 ? 4.061 -5.670 -15.817 1.00 68.56 92 ILE A CA 1
ATOM 723 C C . ILE A 1 92 ? 4.901 -6.818 -15.229 1.00 68.56 92 ILE A C 1
ATOM 725 O O . ILE A 1 92 ? 5.798 -7.363 -15.882 1.00 68.56 92 ILE A O 1
ATOM 729 N N . VAL A 1 93 ? 4.634 -7.170 -13.967 1.00 66.31 93 VAL A N 1
ATOM 730 C CA . VAL A 1 93 ? 5.262 -8.284 -13.262 1.00 66.31 93 VAL A CA 1
ATOM 731 C C .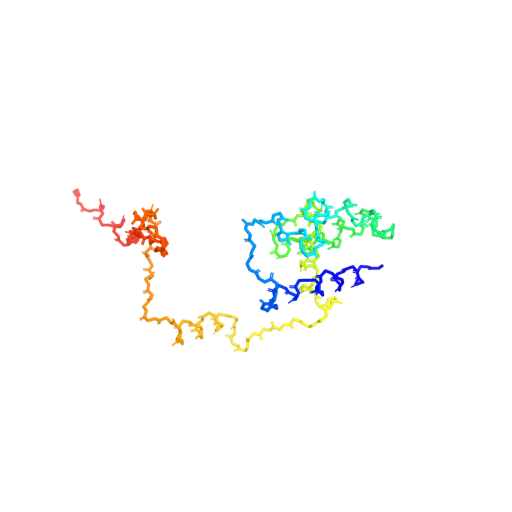 VAL A 1 93 ? 4.188 -9.055 -12.491 1.00 66.31 93 VAL A C 1
ATOM 733 O O . VAL A 1 93 ? 3.817 -8.651 -11.396 1.00 66.31 93 VAL A O 1
ATOM 736 N N . GLY A 1 94 ? 3.742 -10.183 -13.050 1.00 71.88 94 GLY A N 1
ATOM 737 C CA . GLY A 1 94 ? 2.711 -11.047 -12.458 1.00 71.88 94 GLY A CA 1
ATOM 738 C C . GLY A 1 94 ? 1.303 -10.723 -12.955 1.00 71.88 94 GLY A C 1
ATOM 739 O O . GLY A 1 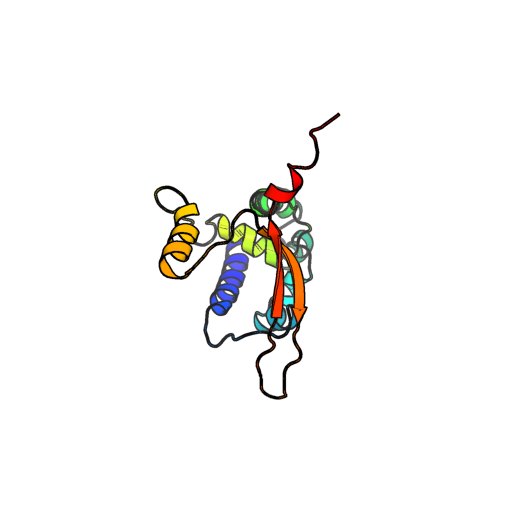94 ? 1.146 -9.901 -13.852 1.00 71.88 94 GLY A O 1
ATOM 740 N N . ASP A 1 95 ? 0.300 -11.364 -12.357 1.00 81.06 95 ASP A N 1
ATOM 741 C CA . ASP A 1 95 ? -1.112 -11.196 -12.705 1.00 81.06 95 ASP A CA 1
ATOM 742 C C . ASP A 1 95 ? -1.858 -10.434 -11.606 1.00 81.06 95 ASP A C 1
ATOM 744 O O . ASP A 1 95 ? -1.587 -10.597 -10.414 1.00 81.06 95 ASP A O 1
ATOM 748 N N . VAL A 1 96 ? -2.833 -9.623 -12.011 1.00 83.38 96 VAL A N 1
ATOM 749 C CA . VAL A 1 96 ? -3.823 -9.036 -11.102 1.00 83.38 96 VAL A CA 1
ATOM 750 C C . VAL A 1 96 ? -5.115 -9.835 -11.172 1.00 83.38 96 VAL A C 1
ATOM 752 O O . VAL A 1 96 ? -5.481 -10.351 -12.226 1.00 83.38 96 VAL A O 1
ATOM 755 N N . PHE A 1 97 ? -5.823 -9.931 -10.051 1.00 88.94 97 PHE A N 1
ATOM 756 C CA . PHE A 1 97 ? -7.085 -10.657 -9.979 1.00 88.94 97 PHE A CA 1
ATOM 757 C C . PHE A 1 97 ? -8.139 -9.857 -9.218 1.00 88.94 97 PHE A C 1
ATOM 759 O O . PHE A 1 97 ? -7.835 -8.951 -8.441 1.00 88.94 97 PHE A O 1
ATOM 766 N N . SER A 1 98 ? -9.397 -10.220 -9.441 1.00 92.19 98 SER A N 1
ATOM 767 C CA . SER A 1 98 ? -10.535 -9.738 -8.670 1.00 92.19 98 SER A CA 1
ATOM 768 C C . SER A 1 98 ? -11.291 -10.919 -8.078 1.00 92.19 98 SER A C 1
ATOM 770 O O . SER A 1 98 ? -11.319 -12.018 -8.638 1.00 92.19 98 SER A O 1
ATOM 772 N N . VAL A 1 99 ? -11.897 -10.709 -6.912 1.00 95.75 99 VAL A N 1
ATOM 773 C CA . VAL A 1 99 ? -12.718 -11.739 -6.276 1.00 95.75 99 VAL A CA 1
ATOM 774 C C . VAL A 1 99 ? -14.060 -11.828 -6.993 1.00 95.75 99 VAL A C 1
ATOM 776 O O . VAL A 1 99 ? -14.719 -10.817 -7.251 1.00 95.75 99 VAL A O 1
ATOM 779 N N . LYS A 1 100 ? -14.498 -13.055 -7.298 1.00 96.12 100 LYS A N 1
ATOM 780 C CA . LYS A 1 100 ? -15.788 -13.297 -7.952 1.00 96.12 100 LYS A CA 1
ATOM 781 C C . LYS A 1 100 ? -16.939 -12.737 -7.105 1.00 96.12 100 LYS A C 1
ATOM 783 O O . LYS A 1 100 ? -17.237 -13.216 -6.008 1.00 96.12 100 LYS A O 1
ATOM 788 N N . GLY A 1 101 ? -17.637 -11.753 -7.667 1.00 95.75 101 GLY A N 1
ATOM 789 C CA . GLY A 1 101 ? -18.729 -11.046 -7.000 1.00 95.75 101 GLY A CA 1
ATOM 790 C C . GLY A 1 101 ? -18.290 -9.842 -6.165 1.00 95.75 101 GLY A C 1
ATOM 791 O O . GLY A 1 101 ? -19.128 -9.320 -5.448 1.00 95.75 101 GLY A O 1
ATOM 792 N N . GLY A 1 102 ? -17.031 -9.402 -6.267 1.00 96.50 102 GLY A N 1
ATOM 793 C CA . GLY A 1 102 ? -16.536 -8.149 -5.697 1.00 96.50 102 GLY A CA 1
ATOM 794 C C . GLY A 1 102 ? -15.485 -8.336 -4.602 1.00 96.50 102 GLY A C 1
ATOM 795 O O . GLY A 1 102 ? -15.572 -9.244 -3.778 1.00 96.50 102 GLY A O 1
ATOM 796 N N . ASN A 1 103 ? -14.503 -7.429 -4.563 1.00 96.06 103 ASN A N 1
ATOM 797 C CA . ASN A 1 103 ? -13.423 -7.453 -3.568 1.00 96.06 103 ASN A CA 1
ATOM 798 C C . ASN A 1 103 ? -13.912 -7.174 -2.134 1.00 96.06 103 ASN A C 1
ATOM 800 O O . ASN A 1 103 ? -13.204 -7.519 -1.194 1.00 96.06 103 ASN A O 1
ATOM 804 N N . PHE A 1 104 ? -15.125 -6.628 -1.950 1.00 95.88 104 PHE A N 1
ATOM 805 C CA . PHE A 1 104 ? -15.746 -6.444 -0.627 1.00 95.88 104 PHE A CA 1
ATOM 806 C C . PHE A 1 104 ? -15.937 -7.767 0.132 1.00 95.88 104 PHE A C 1
ATOM 808 O O . PHE A 1 104 ? -15.978 -7.772 1.359 1.00 95.88 104 PHE A O 1
ATOM 815 N N . LYS A 1 105 ? -15.978 -8.896 -0.584 1.00 96.75 105 LYS A N 1
ATOM 816 C CA . LYS A 1 105 ? -16.075 -10.227 0.020 1.00 96.75 105 LYS A CA 1
ATOM 817 C C . LYS A 1 105 ? -14.850 -10.612 0.847 1.00 96.75 105 LYS A C 1
ATOM 819 O O . LYS A 1 105 ? -14.955 -11.467 1.717 1.00 96.75 105 LYS A O 1
ATOM 824 N N . VAL A 1 106 ? -13.688 -10.003 0.587 1.00 95.38 106 VAL A N 1
ATOM 825 C CA . VAL A 1 106 ? -12.477 -10.246 1.386 1.00 95.38 106 VAL A CA 1
ATOM 826 C C . VAL A 1 106 ? -12.662 -9.733 2.820 1.00 95.38 106 VAL A C 1
ATOM 828 O O . VAL A 1 106 ? -12.603 -10.556 3.733 1.00 95.38 106 VAL A O 1
ATOM 831 N N . PRO A 1 107 ? -12.924 -8.429 3.062 1.00 94.69 107 PRO A N 1
ATOM 832 C CA . PRO A 1 107 ? -13.189 -7.951 4.415 1.00 94.69 107 PRO A CA 1
ATOM 833 C C . PRO A 1 107 ? -14.467 -8.550 5.018 1.00 94.69 107 PRO A C 1
ATOM 835 O O . PRO A 1 107 ? -14.460 -8.842 6.207 1.00 94.69 107 PRO A O 1
ATOM 838 N N . GLU A 1 108 ? -15.522 -8.808 4.235 1.00 93.81 108 GLU A N 1
ATOM 839 C CA . GLU A 1 108 ? -16.732 -9.505 4.715 1.00 93.81 108 GLU A CA 1
ATOM 840 C C . GLU A 1 108 ? -16.403 -10.901 5.273 1.00 93.81 108 GLU A C 1
ATOM 842 O O . GLU A 1 108 ? -16.812 -11.249 6.380 1.00 93.81 108 GLU A O 1
ATOM 847 N N . GLY A 1 109 ? -15.584 -11.679 4.559 1.00 94.38 109 GLY A N 1
ATOM 848 C CA . GLY A 1 109 ? 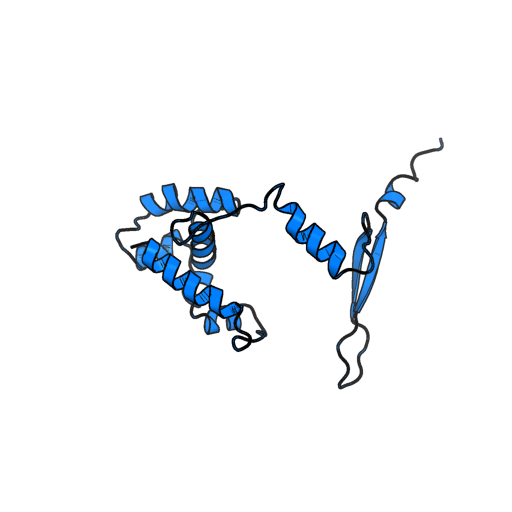-15.112 -12.978 5.029 1.00 94.38 109 GLY A CA 1
ATOM 849 C C . GLY A 1 109 ? -14.303 -12.881 6.325 1.00 94.38 109 GLY A C 1
ATOM 850 O O . GLY A 1 109 ? -14.527 -13.677 7.234 1.00 94.38 109 GLY A O 1
ATOM 851 N N . ILE A 1 110 ? -13.408 -1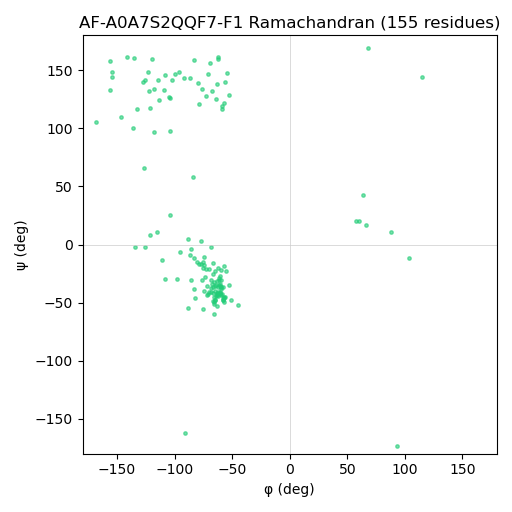1.892 6.441 1.00 93.81 110 ILE A N 1
ATOM 852 C CA . ILE A 1 110 ? -12.620 -11.650 7.665 1.00 93.81 110 ILE A CA 1
ATOM 853 C C . ILE A 1 110 ? -13.540 -11.307 8.841 1.00 93.81 110 ILE A C 1
ATOM 855 O O . ILE A 1 110 ? -13.375 -11.851 9.931 1.00 93.81 110 ILE A O 1
ATOM 859 N N . ILE A 1 111 ? -14.524 -10.438 8.608 1.00 94.12 111 ILE A N 1
ATOM 860 C CA . ILE A 1 111 ? -15.523 -10.043 9.601 1.00 94.12 111 ILE A CA 1
ATOM 861 C C . ILE A 1 111 ? -16.271 -11.270 10.127 1.00 94.12 111 ILE A C 1
ATOM 863 O O . ILE A 1 111 ? -16.340 -11.466 11.335 1.00 94.12 111 ILE A O 1
ATOM 867 N N . HIS A 1 112 ? -16.772 -12.128 9.238 1.00 92.12 112 HIS A N 1
ATOM 868 C CA . HIS A 1 112 ? -17.543 -13.302 9.644 1.00 92.12 112 HIS A CA 1
ATOM 869 C C . HIS A 1 112 ? -16.735 -14.362 10.405 1.00 92.12 112 HIS A C 1
ATOM 871 O O . HIS A 1 112 ? -17.331 -15.128 11.157 1.00 92.12 112 HIS A O 1
ATOM 877 N N . HIS A 1 113 ? -15.414 -14.435 10.207 1.00 93.62 113 HIS A N 1
ATOM 878 C CA . HIS A 1 113 ? -14.576 -15.471 10.828 1.00 93.62 113 HIS A CA 1
ATOM 879 C C . HIS A 1 113 ? -13.853 -15.019 12.098 1.00 93.62 113 HIS A C 1
ATOM 881 O O . HIS A 1 113 ? -13.566 -15.859 12.947 1.00 93.62 113 HIS A O 1
ATOM 887 N N . SER A 1 114 ? -13.519 -13.731 12.214 1.00 93.12 114 SER A N 1
ATOM 888 C CA . SER A 1 114 ? -12.552 -13.258 13.216 1.00 93.12 114 SER A CA 1
ATOM 889 C C . SER A 1 114 ? -13.074 -12.147 14.122 1.00 93.12 114 SER A C 1
ATOM 891 O O . SER A 1 114 ? -12.327 -11.676 14.979 1.00 93.12 114 SER A O 1
ATOM 893 N N . VAL A 1 115 ? -14.303 -11.670 13.917 1.00 89.88 115 VAL A N 1
ATOM 894 C CA . VAL A 1 115 ? -14.834 -10.509 14.637 1.00 89.88 115 VAL A CA 1
ATOM 895 C C . VAL A 1 115 ? -16.099 -10.887 15.400 1.00 89.88 115 VAL A C 1
ATOM 897 O O . VAL A 1 115 ? -17.117 -11.211 14.800 1.00 89.88 115 VAL A O 1
ATOM 900 N N . ASP A 1 116 ? -16.054 -10.767 16.728 1.00 90.12 116 ASP A N 1
ATOM 901 C CA . ASP A 1 116 ? -17.206 -11.054 17.597 1.00 90.12 116 ASP A CA 1
ATOM 902 C C . ASP A 1 116 ? -18.262 -9.935 17.581 1.00 90.12 116 ASP A C 1
ATOM 904 O O . ASP A 1 116 ? -19.450 -10.177 17.789 1.00 90.12 116 ASP A O 1
ATOM 908 N N . SER A 1 117 ? -17.845 -8.681 17.368 1.00 89.88 117 SER A N 1
ATOM 909 C CA . SER A 1 117 ? -18.757 -7.533 17.307 1.00 89.88 117 SER A CA 1
ATOM 910 C C . SER A 1 117 ? -18.191 -6.386 16.471 1.00 89.88 117 SER A C 1
ATOM 912 O O . SER A 1 117 ? -16.991 -6.115 16.493 1.00 89.88 117 SER A O 1
ATOM 914 N N . ILE A 1 118 ? -19.069 -5.683 15.749 1.00 89.81 118 ILE A N 1
ATOM 915 C CA . ILE A 1 118 ? -18.731 -4.497 14.952 1.00 89.81 118 ILE A CA 1
ATOM 916 C C . ILE A 1 118 ? -19.576 -3.322 15.426 1.00 89.81 118 ILE A C 1
ATOM 918 O O . ILE A 1 118 ? -20.793 -3.431 15.552 1.00 89.81 118 ILE A O 1
ATOM 922 N N . ARG A 1 119 ? -18.922 -2.181 15.651 1.00 90.44 119 ARG A N 1
ATOM 923 C CA . ARG A 1 119 ? -19.576 -0.905 15.959 1.00 90.44 119 ARG A CA 1
ATOM 924 C C . ARG A 1 119 ? -19.545 -0.015 14.721 1.00 90.44 119 ARG A C 1
ATOM 926 O O . ARG A 1 119 ? -18.531 0.619 14.440 1.00 90.44 119 ARG A O 1
ATOM 933 N N . LEU A 1 120 ? -20.641 -0.006 13.968 1.00 91.38 120 LEU A N 1
ATOM 934 C CA . LEU A 1 120 ? -20.852 0.932 12.860 1.00 91.38 120 LEU A CA 1
ATOM 935 C C . LEU A 1 120 ? -21.378 2.270 13.396 1.00 91.38 120 LEU A C 1
ATOM 937 O O . LEU A 1 120 ? -21.887 2.319 14.513 1.00 91.38 120 LEU A O 1
ATOM 941 N N . GLY A 1 121 ? -21.211 3.354 12.630 1.00 92.12 121 GLY A N 1
ATOM 942 C CA . GLY A 1 121 ? -21.670 4.693 13.033 1.00 92.12 121 GLY A CA 1
ATOM 943 C C . GLY A 1 121 ? -21.032 5.206 14.329 1.00 92.12 121 GLY A C 1
ATOM 944 O O . GLY A 1 121 ? -21.592 6.061 14.999 1.00 92.12 121 GLY A O 1
ATOM 945 N N . SER A 1 122 ? -19.883 4.654 14.724 1.00 94.06 122 SER A N 1
ATOM 946 C CA . SER A 1 122 ? -19.223 4.935 15.998 1.00 94.06 122 SER A CA 1
ATOM 947 C C . SER A 1 122 ? -17.858 5.564 15.740 1.00 94.06 122 SER A C 1
ATOM 949 O O . SER A 1 122 ? -16.863 4.872 15.508 1.00 94.06 122 SER A O 1
ATOM 951 N N . ARG A 1 123 ? -17.792 6.893 15.805 1.00 94.19 123 ARG A N 1
ATOM 952 C CA . ARG A 1 123 ? -16.564 7.660 15.592 1.00 94.19 123 ARG A CA 1
ATOM 953 C C . ARG A 1 123 ? -15.692 7.618 16.838 1.00 94.19 123 ARG A C 1
ATOM 955 O O . ARG A 1 123 ? -16.107 8.091 17.892 1.00 94.19 123 ARG A O 1
ATOM 962 N N . VAL A 1 124 ? -14.467 7.107 16.718 1.00 94.88 124 VAL A N 1
ATOM 963 C CA . VAL A 1 124 ? -13.463 7.207 17.789 1.00 94.88 124 VAL A CA 1
ATOM 964 C C . VAL A 1 124 ? -13.120 8.680 18.014 1.00 94.88 124 VAL A C 1
ATOM 966 O O . VAL A 1 124 ? -12.753 9.384 17.075 1.00 94.88 124 VAL A O 1
ATOM 969 N N . THR A 1 125 ? -13.248 9.143 19.254 1.00 96.62 125 THR A N 1
ATOM 970 C CA . THR A 1 125 ? -12.993 10.537 19.647 1.00 96.62 125 THR A CA 1
ATOM 971 C C . THR A 1 125 ? -11.716 10.685 20.457 1.00 96.62 125 THR A C 1
ATOM 973 O O . THR A 1 125 ? -11.080 11.735 20.405 1.00 96.62 125 THR A O 1
ATOM 976 N N . ASN A 1 126 ? -11.327 9.650 21.206 1.00 96.25 126 ASN A N 1
ATOM 977 C CA . ASN A 1 126 ? -10.123 9.684 22.024 1.00 96.25 126 ASN A CA 1
ATOM 978 C C . ASN A 1 126 ? -9.570 8.273 22.269 1.00 96.25 126 ASN A C 1
ATOM 980 O O . ASN A 1 126 ? -10.328 7.307 22.370 1.00 96.25 126 ASN A O 1
ATOM 984 N N . VAL A 1 127 ? -8.250 8.160 22.407 1.00 95.81 127 VAL A N 1
ATOM 985 C CA . VAL A 1 127 ? -7.551 6.930 22.793 1.00 95.81 127 VAL A CA 1
ATOM 986 C C . VAL A 1 127 ? -6.546 7.289 23.878 1.00 95.81 127 VAL A C 1
ATOM 988 O O . VAL A 1 127 ? -5.620 8.059 23.643 1.00 95.81 127 VAL A O 1
ATOM 991 N N . VAL A 1 128 ? -6.734 6.733 25.071 1.00 95.31 128 VAL A N 1
ATOM 992 C CA . VAL A 1 128 ? -5.920 7.047 26.249 1.00 95.31 128 VAL A CA 1
ATOM 993 C C . VAL A 1 128 ? -5.123 5.814 26.648 1.00 95.31 128 VAL A C 1
ATOM 995 O O . VAL A 1 128 ? -5.703 4.749 26.870 1.00 95.31 128 VAL A O 1
ATOM 998 N N . ALA A 1 129 ? -3.800 5.955 26.737 1.00 91.56 129 ALA A N 1
ATOM 999 C CA . ALA A 1 129 ? -2.944 4.931 27.321 1.00 91.56 129 ALA A CA 1
ATOM 1000 C C . ALA A 1 129 ? -3.229 4.835 28.824 1.00 91.56 129 ALA A C 1
ATOM 1002 O O . ALA A 1 129 ? -3.314 5.849 29.514 1.00 91.56 129 ALA A O 1
ATOM 1003 N N . LEU A 1 130 ? -3.410 3.618 29.316 1.00 89.62 130 LEU A N 1
ATOM 1004 C CA . LEU A 1 130 ? -3.595 3.350 30.733 1.00 89.62 130 LEU A CA 1
ATOM 1005 C C . LEU A 1 130 ? -2.237 3.056 31.367 1.00 89.62 130 LEU A C 1
ATOM 1007 O O . LEU A 1 130 ? -1.394 2.390 30.755 1.00 89.62 130 LEU A O 1
ATOM 1011 N N . ASP A 1 131 ? -2.054 3.513 32.605 1.00 84.00 131 ASP A N 1
ATOM 1012 C CA . ASP A 1 131 ? -0.859 3.200 33.382 1.00 84.00 131 ASP A CA 1
ATOM 1013 C C . ASP A 1 131 ? -0.651 1.683 33.413 1.00 84.00 131 ASP A C 1
ATOM 1015 O O . ASP A 1 131 ? -1.566 0.894 33.680 1.00 84.00 131 ASP A O 1
ATOM 1019 N N . SER A 1 132 ? 0.563 1.280 33.058 1.00 78.56 132 SER A N 1
ATOM 1020 C CA . SER A 1 132 ? 0.957 -0.119 32.953 1.00 78.56 132 SER A CA 1
ATOM 1021 C C . SER A 1 132 ? 2.076 -0.368 33.956 1.00 78.56 132 SER A C 1
ATOM 1023 O O . SER A 1 132 ? 3.004 0.434 34.070 1.00 78.56 132 SER A O 1
ATOM 1025 N N . CYS A 1 133 ? 1.978 -1.455 34.717 1.00 70.12 133 CYS A N 1
ATOM 1026 C CA . CYS A 1 133 ? 3.070 -1.889 35.579 1.00 70.12 133 CYS A CA 1
ATOM 1027 C C . CYS A 1 133 ? 4.236 -2.399 34.717 1.00 70.12 133 CYS A C 1
ATOM 1029 O O . CYS A 1 133 ? 4.047 -2.812 33.573 1.00 70.12 133 CYS A O 1
ATOM 1031 N N . VAL A 1 134 ? 5.458 -2.378 35.257 1.00 73.31 134 VAL A N 1
ATOM 1032 C CA . VAL A 1 134 ? 6.633 -2.912 34.550 1.00 73.31 134 VAL A CA 1
ATOM 1033 C C . VAL A 1 134 ? 6.396 -4.390 34.227 1.00 73.31 134 VAL A C 1
ATOM 1035 O O . VAL A 1 134 ? 6.228 -5.197 35.136 1.00 73.31 134 VAL A O 1
ATOM 1038 N N . GLY A 1 135 ? 6.395 -4.727 32.935 1.00 75.50 135 GLY A N 1
ATOM 1039 C CA . GLY A 1 135 ? 6.158 -6.085 32.435 1.00 75.50 135 GLY A CA 1
ATOM 1040 C C . GLY A 1 135 ? 4.762 -6.323 31.851 1.00 75.50 135 GLY A C 1
ATOM 1041 O O . GLY A 1 135 ? 4.584 -7.323 31.160 1.00 75.50 135 GLY A O 1
ATOM 1042 N N . ASP A 1 136 ? 3.810 -5.404 32.048 1.00 80.94 136 ASP A N 1
ATOM 1043 C CA . ASP A 1 136 ? 2.486 -5.502 31.430 1.00 80.94 136 ASP A CA 1
ATOM 1044 C C . ASP A 1 136 ? 2.466 -4.890 30.020 1.00 80.94 136 ASP A C 1
ATOM 1046 O O . ASP A 1 136 ? 3.091 -3.850 29.778 1.00 80.94 136 ASP A O 1
ATOM 1050 N N . PRO A 1 137 ? 1.708 -5.483 29.079 1.00 81.25 137 PRO A N 1
ATOM 1051 C CA . PRO A 1 137 ? 1.445 -4.847 27.800 1.00 81.25 137 PRO A CA 1
ATOM 1052 C C . PRO A 1 137 ? 0.656 -3.551 28.009 1.00 81.25 137 PRO A C 1
ATOM 1054 O O . PRO A 1 137 ? -0.301 -3.506 28.788 1.00 81.25 137 PRO A O 1
ATOM 1057 N N . THR A 1 138 ? 1.027 -2.504 27.270 1.00 86.62 138 THR A N 1
ATOM 1058 C CA . THR A 1 138 ? 0.326 -1.219 27.315 1.00 86.62 138 THR A CA 1
ATOM 1059 C C . THR A 1 138 ? -1.149 -1.408 26.984 1.00 86.62 138 THR A C 1
ATOM 1061 O O . THR A 1 138 ? -1.503 -1.891 25.906 1.00 86.62 138 THR A O 1
ATOM 1064 N N . ARG A 1 139 ? -2.023 -1.003 27.907 1.00 91.06 139 ARG A N 1
ATOM 1065 C CA . ARG A 1 139 ? -3.475 -1.029 27.701 1.00 91.06 139 ARG A CA 1
ATOM 1066 C C . ARG A 1 139 ? -3.968 0.330 27.231 1.00 91.06 139 ARG A C 1
ATOM 1068 O O . ARG A 1 139 ? -3.441 1.363 27.632 1.00 91.06 139 ARG A O 1
ATOM 1075 N N . PHE A 1 140 ? -5.021 0.326 26.423 1.00 93.75 140 PHE A N 1
ATOM 1076 C CA . PHE A 1 140 ? -5.644 1.543 25.912 1.00 93.75 140 PHE A CA 1
ATOM 1077 C C . PHE A 1 140 ? -7.136 1.551 26.226 1.00 93.75 140 PHE A C 1
ATOM 1079 O O . PHE A 1 140 ? -7.809 0.524 26.132 1.00 93.75 140 PHE A O 1
ATOM 1086 N N . ARG A 1 141 ? -7.662 2.726 26.569 1.00 95.00 141 ARG A N 1
ATOM 1087 C CA . ARG A 1 141 ? -9.098 2.994 26.617 1.00 95.00 141 ARG A CA 1
ATOM 1088 C C . ARG A 1 141 ? -9.488 3.822 25.402 1.00 95.00 141 ARG A C 1
ATOM 1090 O O . ARG A 1 141 ? -8.922 4.887 25.174 1.00 95.00 141 ARG A O 1
ATOM 1097 N N . VAL A 1 142 ? -10.468 3.334 24.650 1.00 95.38 142 VAL A N 1
ATOM 1098 C CA . VAL A 1 142 ? -10.994 3.995 23.452 1.00 95.38 142 VAL A CA 1
ATOM 1099 C C . VAL A 1 142 ? -12.347 4.615 23.783 1.00 95.38 142 VAL A C 1
ATOM 1101 O O . VAL A 1 142 ? -13.237 3.932 24.285 1.00 95.38 142 VAL A O 1
ATOM 1104 N N . TYR A 1 143 ? -12.492 5.904 23.502 1.00 95.50 143 TYR A N 1
ATOM 1105 C CA . TYR A 1 143 ? -13.744 6.645 23.596 1.00 95.50 143 TYR A CA 1
ATOM 1106 C C . TYR A 1 143 ? -14.314 6.833 22.194 1.00 95.50 143 TYR A C 1
ATOM 1108 O O . TYR A 1 143 ? -13.569 7.073 21.240 1.00 95.50 143 TYR A O 1
ATOM 1116 N N . HIS A 1 144 ? -15.633 6.732 22.066 1.00 94.31 144 HIS A N 1
ATOM 1117 C CA . HIS A 1 144 ? -16.325 6.903 20.798 1.00 94.31 144 HIS A CA 1
ATOM 1118 C C . HIS A 1 144 ? -17.642 7.658 20.984 1.00 94.31 144 HIS A C 1
ATOM 1120 O O . HIS A 1 144 ? -18.162 7.737 22.096 1.00 94.31 144 HIS A O 1
ATOM 1126 N N . ARG A 1 145 ? -18.169 8.200 19.888 1.00 93.94 145 ARG A N 1
ATOM 1127 C CA . ARG A 1 145 ? -19.478 8.854 19.808 1.00 93.94 145 ARG A CA 1
ATOM 1128 C C . ARG A 1 145 ? -20.284 8.239 18.671 1.00 93.94 145 ARG A C 1
ATOM 1130 O O . ARG A 1 145 ? -19.709 7.953 17.619 1.00 93.94 145 ARG A O 1
ATOM 1137 N N . ASN A 1 146 ? -21.579 8.033 18.884 1.00 91.75 146 ASN A N 1
ATOM 1138 C CA . ASN A 1 146 ? -22.473 7.547 17.837 1.00 91.75 146 ASN A CA 1
ATOM 1139 C C . ASN A 1 146 ? -22.872 8.707 16.916 1.00 91.75 146 ASN A C 1
ATOM 1141 O O . ASN A 1 146 ? -23.127 9.812 17.388 1.00 91.75 146 ASN A O 1
ATOM 1145 N N . GLU A 1 147 ? -22.915 8.470 15.609 1.00 79.88 147 GLU A N 1
ATOM 1146 C CA . GLU A 1 147 ? -23.270 9.498 14.621 1.00 79.88 147 GLU A CA 1
ATOM 1147 C C . GLU A 1 147 ? -24.761 9.893 14.694 1.00 79.88 147 GLU A C 1
ATOM 1149 O O . GLU A 1 147 ? -25.102 11.022 14.354 1.00 79.88 147 GLU A O 1
ATOM 1154 N N . ASP A 1 148 ? -25.626 9.039 15.255 1.00 67.38 148 ASP A N 1
ATOM 1155 C CA . ASP A 1 148 ? -27.069 9.301 15.424 1.00 67.38 148 ASP A CA 1
ATOM 1156 C C . ASP A 1 148 ? -27.406 10.303 16.552 1.00 67.38 148 ASP A C 1
ATOM 1158 O O . ASP A 1 148 ? -28.541 10.766 16.665 1.00 67.38 148 ASP A O 1
ATOM 1162 N N . GLU A 1 149 ? -26.441 10.670 17.403 1.00 58.66 149 GLU A N 1
ATOM 1163 C CA . GLU A 1 149 ? -26.649 11.670 18.467 1.00 58.66 149 GLU A CA 1
ATOM 1164 C C . GLU A 1 149 ? -26.617 13.116 17.936 1.00 58.66 149 GLU A C 1
ATOM 1166 O O . GLU A 1 149 ? -27.125 14.024 18.595 1.00 58.66 149 GLU A O 1
ATOM 1171 N N . ASP A 1 150 ? -26.082 13.337 16.729 1.00 55.44 150 ASP A N 1
ATOM 1172 C CA . ASP A 1 150 ? -25.952 14.670 16.127 1.00 55.44 150 ASP A CA 1
ATOM 1173 C C . ASP A 1 150 ? -27.258 15.139 15.427 1.00 55.44 150 ASP A C 1
ATOM 1175 O O . ASP A 1 150 ? -27.392 16.322 15.114 1.00 55.44 150 ASP A O 1
ATOM 1179 N N . SER A 1 151 ? -28.260 14.267 15.218 1.00 51.81 151 SER A N 1
ATOM 1180 C CA . SER A 1 151 ? -29.504 14.612 14.495 1.00 51.81 151 SER A CA 1
ATOM 1181 C C . SER A 1 151 ? -30.698 15.030 15.364 1.00 51.81 151 SER A C 1
ATOM 1183 O O . SER A 1 151 ? -31.713 15.447 14.813 1.00 51.81 151 SER A O 1
ATOM 1185 N N . ASN A 1 152 ? -30.621 14.945 16.698 1.00 44.41 152 ASN A N 1
ATOM 1186 C CA . ASN A 1 152 ? -31.798 15.113 17.571 1.00 44.41 152 ASN A CA 1
ATOM 1187 C C . ASN A 1 152 ? -31.886 16.471 18.302 1.00 44.41 152 ASN A C 1
ATOM 1189 O O . ASN A 1 152 ? -32.492 16.560 19.366 1.00 44.41 152 ASN A O 1
ATOM 1193 N N . THR A 1 153 ? -31.271 17.537 17.769 1.00 47.31 153 THR A N 1
ATOM 1194 C CA . THR A 1 153 ? -31.282 18.881 18.397 1.00 47.31 153 THR A CA 1
ATOM 1195 C C . THR A 1 153 ? -32.001 19.973 17.595 1.00 47.31 153 THR A C 1
ATOM 1197 O O . THR A 1 153 ? -31.900 21.142 17.962 1.00 47.31 153 THR A O 1
ATOM 1200 N N . HIS A 1 154 ? -32.752 19.652 16.533 1.00 48.31 154 HIS A N 1
ATOM 1201 C CA . HIS A 1 154 ? -33.516 20.643 15.745 1.00 48.31 154 HIS A CA 1
ATOM 1202 C C . HIS A 1 154 ? -35.007 20.278 15.589 1.00 48.31 154 HIS A C 1
ATOM 1204 O O . HIS A 1 154 ? -35.492 20.024 14.491 1.00 48.31 154 HIS A O 1
ATOM 1210 N N . SER A 1 155 ? -35.729 20.286 16.708 1.00 43.84 155 SER A N 1
ATOM 1211 C CA . SER A 1 155 ? -37.183 20.510 16.834 1.00 43.84 155 SER A CA 1
ATOM 1212 C C . SER A 1 155 ? -37.417 20.714 18.336 1.00 43.84 155 SER A C 1
ATOM 1214 O O . SER A 1 155 ? -37.126 19.815 19.115 1.00 43.84 155 SER A O 1
ATOM 1216 N N . ASP A 1 156 ? -37.656 21.918 18.843 1.00 39.38 156 ASP A N 1
ATOM 1217 C CA . ASP A 1 156 ? -38.937 22.607 18.740 1.00 39.38 156 ASP A CA 1
ATOM 1218 C C . ASP A 1 156 ? -38.744 24.132 18.867 1.00 39.38 156 ASP A C 1
ATOM 1220 O O . ASP A 1 156 ? -38.075 24.612 19.786 1.00 39.38 156 ASP A O 1
ATOM 1224 N N . THR A 1 157 ? -39.366 24.886 17.960 1.00 41.19 157 THR A N 1
ATOM 1225 C CA . THR A 1 157 ? -39.760 26.292 18.161 1.00 41.19 157 THR A CA 1
ATOM 1226 C C . THR A 1 157 ? -41.266 26.382 18.054 1.00 41.19 157 THR A C 1
ATOM 1228 O O . THR A 1 157 ? -41.778 25.783 17.078 1.00 41.19 157 THR A O 1
#

Radius of gyration: 22.27 Å; Cα contacts (8 Å, |Δi|>4): 159; chains: 1; bounding box: 60×42×57 Å

pLDDT: mean 85.09, std 11.6, range [39.38, 96.75]

Mean predicted aligned error: 9.1 Å

Secondary structure (DSSP, 8-state):
-HHHHHHHHHHHHHGGGSTTT---SSHHHHHHHTT-HHHHHSBHHHHHHHH-TTS-HHHIIIIIHHHHHHHHS--TTSBHHHHHHHHIIIIISS-----TT-TTHHHHHHHHHH-S---TTEEEEEEEEEP--TTSPPEEEEEEEEGGGGGSS----

InterPro domains:
  IPR010795 Prenylcysteine lyase [PF07156] (2-151)
  IPR017046 Prenylcysteine oxidase 1 [PTHR15944] (2-150)

Foldseek 3Di:
DLLVVLVLLVVLVVCVPPVVLDDDPDPCRVCVSSVNNQQQPAFQQVVVCVVDVVCHNVVQQPPLQVLCCVPPNGGSRHGNSVSSVSVVCVVSPHDDDADVPGPVVVVVVCCVPPPPDDDPQKAWDDKDWDDDDVPDDTDIDTDTDHNVVVPPPPDDD

Solvent-accessible surface area (backbone atoms only — not comparable to full-atom values): 9515 Å² total; per-residue (Å²): 109,70,63,62,54,35,51,53,52,50,61,43,56,59,44,66,76,37,84,86,60,60,91,65,99,41,73,65,57,46,29,52,77,56,69,39,46,67,32,62,74,28,32,25,51,57,48,42,35,74,75,35,75,86,41,34,63,66,55,32,56,62,54,50,14,54,42,25,35,74,75,68,72,37,54,38,74,46,34,27,43,61,48,38,54,41,52,40,74,67,42,72,62,63,84,76,87,79,47,91,94,42,64,67,54,56,61,50,51,48,44,77,75,74,50,95,77,83,77,76,64,50,48,76,75,48,76,43,79,44,95,57,61,97,90,52,76,81,43,71,49,76,41,66,46,56,62,78,71,77,72,77,83,86,81,87,132

Organism: NCBI:txid340204